Protein AF-A0A369RYW3-F1 (afdb_monomer)

Secondary structure (DSSP, 8-state):
---THHHHTTS-HHHHTTSHHHHHHT-TT-S--TTSSS-HHHHHHTTEEE---SS-TT-EEETTT--EE----TT--HHHHHHHH-TT-HHHHH-S-GGG--HHHHHHHHHHHHHHHHHHHHHHHHHHHHHHHHHHHHHT-

Nearest PDB structures (foldseek):
  3uei-assembly1_A  TM=8.686E-01  e=7.339E-13  Homo sapiens
  1e31-assembly1_B  TM=8.884E-01  e=9.435E-13  Homo sapiens
  3uij-assembly1_A  TM=8.703E-01  e=1.882E-12  Homo sapiens
  6yih-assembly1_A  TM=8.851E-01  e=2.743E-12  Homo sapiens
  3ueg-assembly1_A  TM=8.563E-01  e=2.134E-12  Homo sapiens

Mean predicted aligned error: 6.73 Å

Radius of gyration: 17.83 Å; Cα contacts (8 Å, |Δi|>4): 153; chains: 1; bounding box: 58×39×46 Å

Solvent-accessible surface area (backbone atoms only — not comparable to full-atom values): 8108 Å² total; per-residue (Å²): 135,80,64,74,68,69,64,65,77,72,55,61,72,74,75,55,40,80,36,54,68,58,16,39,68,45,43,78,79,58,87,51,49,94,90,30,51,44,18,52,69,45,30,17,71,52,41,26,28,52,56,57,46,96,91,39,70,64,18,27,31,27,59,49,64,64,53,70,51,59,87,80,51,59,80,40,47,40,52,60,53,44,39,75,77,40,63,81,25,62,64,62,68,62,73,65,60,79,91,74,57,50,72,67,55,52,52,52,43,50,53,52,23,53,50,51,49,52,52,52,53,52,51,51,52,50,55,52,51,54,49,54,53,50,54,54,53,60,77,75,108

Foldseek 3Di:
DPDPVVVVVPDDLLVPLVDLVSQLVQCPPAPADDQFLPDSSQCSQLQWHADADPVFRRWIAHSQQRDIDGDDDRHDRNNVVCCVRCVPRLSNVVVDGPVPDDPVSVVVSVVNSVVSVVVVVVVVVVVVVVVVVVVVVVVVD

Structure (mmCIF, N/CA/C/O backbone):
data_AF-A0A369RYW3-F1
#
_entry.id   AF-A0A369RYW3-F1
#
loop_
_atom_site.group_PDB
_atom_site.id
_atom_site.type_symbol
_atom_site.label_atom_id
_atom_site.label_alt_id
_atom_site.label_comp_id
_atom_site.label_asym_id
_atom_site.label_entity_id
_atom_site.label_seq_id
_atom_site.pdbx_PDB_ins_code
_atom_site.Cartn_x
_atom_site.Cartn_y
_atom_site.Cartn_z
_atom_site.occupancy
_atom_site.B_iso_or_equiv
_atom_site.auth_seq_id
_atom_site.auth_comp_id
_atom_site.auth_asym_id
_atom_site.auth_atom_id
_atom_site.pdbx_PDB_model_num
ATOM 1 N N . MET A 1 1 ? -30.242 6.275 -22.764 1.00 40.91 1 MET A N 1
ATOM 2 C CA . MET A 1 1 ? -30.047 5.836 -21.366 1.00 40.91 1 MET A CA 1
ATOM 3 C C . MET A 1 1 ? -29.168 4.597 -21.397 1.00 40.91 1 MET A C 1
ATOM 5 O O . MET A 1 1 ? -29.667 3.482 -21.381 1.00 40.91 1 MET A O 1
ATOM 9 N N . THR A 1 2 ? -27.867 4.787 -21.594 1.00 36.81 2 THR A 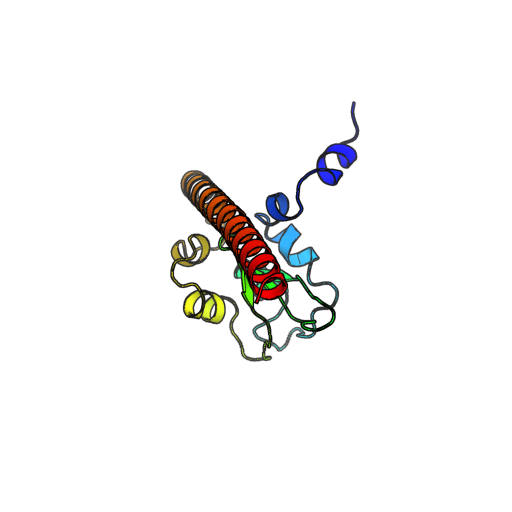N 1
ATOM 10 C CA . THR A 1 2 ? -26.886 3.699 -21.561 1.00 36.81 2 THR A CA 1
ATOM 11 C C . THR A 1 2 ? -26.706 3.273 -20.108 1.00 36.81 2 THR A C 1
ATOM 13 O O . THR A 1 2 ? -26.485 4.108 -19.236 1.00 36.81 2 THR A O 1
ATOM 16 N N . SER A 1 3 ? -26.924 1.983 -19.852 1.00 40.09 3 SER A N 1
ATOM 17 C CA . SER A 1 3 ? -26.888 1.374 -18.524 1.00 40.09 3 SER A CA 1
ATOM 18 C C . SER A 1 3 ? -25.538 1.635 -17.857 1.00 40.09 3 SER A C 1
ATOM 20 O O . SER A 1 3 ? -24.495 1.335 -18.435 1.00 40.09 3 SER A O 1
ATOM 22 N N . THR A 1 4 ? -25.568 2.173 -16.640 1.00 47.69 4 THR A N 1
ATOM 23 C CA . THR A 1 4 ? -24.408 2.464 -15.780 1.00 47.69 4 THR A CA 1
ATOM 24 C C . THR A 1 4 ? -23.451 1.280 -15.612 1.00 47.69 4 THR A C 1
ATOM 26 O O . THR A 1 4 ? -22.261 1.497 -15.420 1.00 47.69 4 THR A O 1
ATOM 29 N N . LYS A 1 5 ? -23.928 0.041 -15.796 1.00 43.72 5 LYS A N 1
ATOM 30 C CA . LYS A 1 5 ? -23.102 -1.176 -15.746 1.00 43.72 5 LYS A CA 1
ATOM 31 C C . LYS A 1 5 ? -21.988 -1.229 -16.797 1.00 43.72 5 LYS A C 1
ATOM 33 O O . LYS A 1 5 ? -20.912 -1.727 -16.510 1.00 43.72 5 LYS A O 1
ATOM 38 N N . ALA A 1 6 ? -22.204 -0.680 -17.994 1.00 38.84 6 ALA A N 1
ATOM 39 C CA . ALA A 1 6 ? -21.230 -0.792 -19.085 1.00 38.84 6 ALA A CA 1
ATOM 40 C C . ALA A 1 6 ? -20.000 0.124 -18.921 1.00 38.84 6 ALA A C 1
ATOM 42 O O . ALA A 1 6 ? -18.996 -0.070 -19.601 1.00 38.84 6 ALA A O 1
ATOM 43 N N . ILE A 1 7 ? -20.071 1.136 -18.045 1.00 43.62 7 ILE A N 1
ATOM 44 C CA . ILE A 1 7 ? -18.950 2.054 -17.778 1.00 43.62 7 ILE A CA 1
ATOM 45 C C . ILE A 1 7 ? -17.996 1.449 -16.733 1.00 43.62 7 ILE A C 1
ATOM 47 O O . ILE A 1 7 ? -16.792 1.684 -16.797 1.00 43.62 7 ILE A O 1
ATOM 51 N N . GLU A 1 8 ? -18.509 0.629 -15.814 1.00 43.38 8 GLU A N 1
ATOM 52 C CA . GLU A 1 8 ? -17.712 -0.033 -14.771 1.00 43.38 8 GLU A CA 1
ATOM 53 C C . GLU A 1 8 ? -16.870 -1.199 -15.322 1.00 43.38 8 GLU A C 1
ATOM 55 O O . GLU A 1 8 ? -15.776 -1.454 -14.828 1.00 43.38 8 GLU A O 1
ATOM 60 N N . GLU A 1 9 ? -17.331 -1.866 -16.385 1.00 44.12 9 GLU A N 1
ATOM 61 C CA . GLU A 1 9 ? -16.706 -3.085 -16.927 1.00 44.12 9 GLU A CA 1
ATOM 62 C C . GLU A 1 9 ? -15.428 -2.846 -17.758 1.00 44.12 9 GLU A C 1
ATOM 64 O O . GLU A 1 9 ? -14.747 -3.806 -18.108 1.00 44.12 9 GLU A O 1
ATOM 69 N N . ASN A 1 10 ? -15.068 -1.591 -18.058 1.00 44.31 10 ASN A N 1
ATOM 70 C CA . ASN A 1 10 ? -13.936 -1.257 -18.941 1.00 44.31 10 ASN A CA 1
ATOM 71 C C . ASN A 1 10 ? -12.893 -0.311 -18.323 1.00 44.31 10 ASN A C 1
ATOM 73 O O . ASN A 1 10 ? -12.001 0.173 -19.022 1.00 44.31 10 ASN A O 1
ATOM 77 N N . PHE A 1 11 ? -12.979 -0.038 -17.020 1.00 46.31 11 PHE A N 1
ATOM 78 C CA . PHE A 1 11 ? -11.914 0.675 -16.318 1.00 46.31 11 PHE A CA 1
ATOM 79 C C . PHE A 1 11 ? -10.846 -0.321 -15.849 1.00 46.31 11 PHE A C 1
ATOM 81 O O . PHE A 1 11 ? -11.192 -1.326 -15.226 1.00 46.31 11 PHE A O 1
ATOM 88 N N . PRO A 1 12 ? -9.544 -0.068 -16.098 1.00 60.06 12 PRO A N 1
ATOM 89 C CA . PRO A 1 12 ? -8.485 -0.906 -15.549 1.00 60.06 12 PRO A CA 1
ATOM 90 C C . PRO A 1 12 ? -8.679 -1.029 -14.037 1.00 60.06 12 PRO A C 1
ATOM 92 O O . PRO A 1 12 ? -8.858 -0.008 -13.373 1.00 60.06 12 PRO A O 1
ATOM 95 N N . VAL A 1 13 ? -8.626 -2.251 -13.493 1.00 58.03 13 VAL A N 1
ATOM 96 C CA . VAL A 1 13 ? -8.872 -2.566 -12.065 1.00 58.03 13 VAL A CA 1
ATOM 97 C C . VAL A 1 13 ? -8.181 -1.558 -11.142 1.00 58.03 13 VAL A C 1
ATOM 99 O O . VAL A 1 13 ? -8.757 -1.059 -10.178 1.00 58.03 13 VAL A O 1
ATOM 102 N N . HIS A 1 14 ? -6.976 -1.147 -11.522 1.00 59.44 14 HIS A N 1
ATOM 103 C CA . HIS A 1 14 ? -6.174 -0.186 -10.794 1.00 59.44 14 HIS A CA 1
ATOM 104 C C . HIS A 1 14 ? -6.809 1.210 -10.621 1.00 59.44 14 HIS A C 1
ATOM 106 O O . HIS A 1 14 ? -6.591 1.882 -9.612 1.00 59.44 14 HIS A O 1
ATOM 112 N N . PHE A 1 15 ? -7.605 1.690 -11.574 1.00 67.69 15 PHE A N 1
ATOM 113 C CA . PHE A 1 15 ? -8.288 2.977 -11.436 1.00 67.69 15 PHE A CA 1
ATOM 114 C C . PHE A 1 15 ? -9.353 2.954 -10.343 1.00 67.69 15 PHE A C 1
ATOM 116 O O . PHE A 1 15 ? -9.558 3.976 -9.703 1.00 67.69 15 PHE A O 1
ATOM 123 N N . THR A 1 16 ? -9.969 1.804 -10.071 1.00 81.25 16 THR A N 1
ATOM 124 C CA . THR A 1 16 ? -11.043 1.678 -9.070 1.00 81.25 16 THR A CA 1
ATOM 125 C C . THR A 1 16 ? -10.537 1.547 -7.629 1.00 81.25 16 THR A C 1
ATOM 127 O O . THR A 1 16 ? -11.271 1.839 -6.689 1.00 81.25 16 THR A O 1
ATOM 130 N N . MET A 1 17 ? -9.261 1.193 -7.432 1.00 91.38 17 MET A N 1
ATOM 131 C CA . MET A 1 17 ? -8.695 0.915 -6.102 1.00 91.38 17 MET A CA 1
ATOM 132 C C . MET A 1 17 ? -8.431 2.162 -5.235 1.00 91.38 17 MET A C 1
ATOM 134 O O . MET A 1 17 ? -8.009 2.030 -4.086 1.00 91.38 17 MET A O 1
ATOM 138 N N . HIS A 1 18 ? -8.716 3.370 -5.735 1.00 87.06 18 HIS A N 1
ATOM 139 C CA . HIS A 1 18 ? -8.734 4.580 -4.901 1.00 87.06 18 HIS A CA 1
ATOM 140 C C . HIS A 1 18 ? -9.860 4.550 -3.854 1.00 87.06 18 HIS A C 1
ATOM 142 O O . HIS A 1 18 ?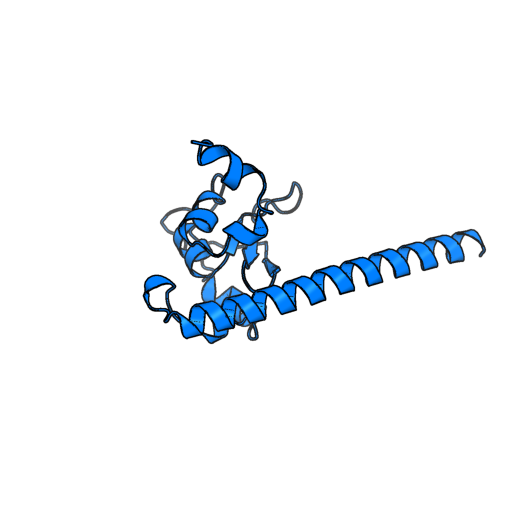 -9.769 5.246 -2.854 1.00 87.06 18 HIS A O 1
ATOM 148 N N . SER A 1 19 ? -10.905 3.741 -4.064 1.00 90.06 19 SER A N 1
ATOM 149 C CA . SER A 1 19 ? -12.011 3.583 -3.120 1.00 90.06 19 SER A CA 1
ATOM 150 C C . SER A 1 19 ? -11.700 2.530 -2.058 1.00 90.06 19 SER A C 1
ATOM 152 O O . SER A 1 19 ? -11.498 1.358 -2.392 1.00 90.06 19 SER A O 1
ATOM 154 N N . TYR A 1 20 ? -11.780 2.904 -0.777 1.00 94.62 20 TYR A N 1
ATOM 155 C CA . TYR A 1 20 ? -11.760 1.961 0.344 1.00 94.62 20 TYR A CA 1
ATOM 156 C C . TYR A 1 20 ? -12.693 0.755 0.150 1.00 94.62 20 TYR A C 1
ATOM 158 O O . TYR A 1 20 ? -12.279 -0.388 0.350 1.00 94.62 20 TYR A O 1
ATOM 166 N N . VAL A 1 21 ? -13.942 0.991 -0.267 1.00 94.62 21 VAL A N 1
ATOM 167 C CA . VAL A 1 21 ? -14.948 -0.071 -0.436 1.00 94.62 21 VAL A CA 1
ATOM 168 C C . VAL A 1 21 ? -14.528 -1.042 -1.536 1.00 94.62 21 VAL A C 1
ATOM 170 O O . VAL A 1 21 ? -14.603 -2.257 -1.343 1.00 94.62 21 VAL A O 1
ATOM 173 N N . ALA A 1 22 ? -14.029 -0.526 -2.663 1.00 94.62 22 ALA A N 1
ATOM 174 C CA . ALA A 1 22 ? -13.525 -1.364 -3.747 1.00 94.62 22 ALA A CA 1
ATOM 175 C C . ALA A 1 22 ? -12.341 -2.225 -3.284 1.00 94.62 22 ALA A C 1
ATOM 177 O O . ALA A 1 22 ? -12.322 -3.427 -3.550 1.00 94.62 22 ALA A O 1
ATOM 178 N N . ARG A 1 23 ? -11.401 -1.646 -2.520 1.00 96.94 23 ARG A N 1
ATOM 179 C CA . ARG A 1 23 ? -10.279 -2.398 -1.940 1.00 96.94 23 ARG A CA 1
ATOM 180 C C . ARG A 1 23 ? -10.760 -3.481 -0.985 1.00 96.94 23 ARG A C 1
ATOM 182 O O . ARG A 1 23 ? -10.334 -4.624 -1.109 1.00 96.94 23 ARG A O 1
ATOM 189 N N . LEU A 1 24 ? -11.686 -3.166 -0.080 1.00 97.06 24 LEU A N 1
ATOM 190 C CA . LEU A 1 24 ? -12.233 -4.133 0.874 1.00 97.06 24 LEU A CA 1
ATOM 191 C C . LEU A 1 24 ? -12.876 -5.339 0.170 1.00 97.06 24 LEU A C 1
ATOM 193 O O . LEU A 1 24 ? -12.674 -6.478 0.587 1.00 97.06 24 LEU A O 1
ATOM 197 N N . HIS A 1 25 ? -13.587 -5.105 -0.934 1.00 96.31 25 HIS A N 1
ATOM 198 C CA . HIS A 1 25 ? -14.241 -6.160 -1.713 1.00 96.31 25 HIS A CA 1
ATOM 199 C C . HIS A 1 25 ? -13.284 -7.201 -2.317 1.00 96.31 25 HIS A C 1
ATOM 201 O O . HIS A 1 25 ? -13.728 -8.299 -2.660 1.00 96.31 25 HIS A O 1
ATOM 207 N N . THR A 1 26 ? -11.987 -6.897 -2.427 1.00 96.75 26 THR A N 1
ATOM 208 C CA . THR A 1 26 ? -10.980 -7.841 -2.947 1.00 96.75 26 THR A CA 1
ATOM 209 C C . THR A 1 26 ? -10.613 -8.950 -1.948 1.00 96.75 26 THR A C 1
ATOM 211 O O . THR A 1 26 ? -10.182 -10.035 -2.342 1.00 96.75 26 THR A O 1
ATOM 214 N N . PHE A 1 27 ? -10.851 -8.745 -0.649 1.00 97.19 27 PHE A N 1
ATOM 215 C CA . PHE A 1 27 ? -10.450 -9.658 0.430 1.00 97.19 27 PHE A CA 1
ATOM 216 C C . PHE A 1 27 ? -11.423 -10.838 0.641 1.00 97.19 27 PHE A C 1
ATOM 218 O O . PHE A 1 27 ? -11.759 -11.192 1.770 1.00 97.19 27 PHE A O 1
ATOM 225 N N . GLN A 1 28 ? -11.879 -11.485 -0.437 1.00 91.81 28 GLN A N 1
ATOM 226 C CA . GLN A 1 28 ? -12.883 -12.561 -0.368 1.00 91.81 28 GLN A CA 1
ATOM 227 C C . GLN A 1 28 ? -12.372 -13.821 0.354 1.00 91.81 28 GLN A C 1
ATOM 229 O O . GLN A 1 28 ? -13.094 -14.414 1.153 1.00 91.81 28 GLN A O 1
ATOM 234 N N . ASN A 1 29 ? -11.108 -14.192 0.123 1.00 91.75 29 ASN A N 1
ATOM 235 C CA . ASN A 1 29 ? -10.471 -15.391 0.685 1.00 91.75 29 ASN A CA 1
ATOM 236 C C . ASN A 1 29 ? -9.343 -15.060 1.674 1.00 91.75 29 ASN A C 1
ATOM 238 O O . ASN A 1 29 ? -8.427 -15.854 1.865 1.00 91.75 29 ASN A O 1
ATOM 242 N N . TRP A 1 30 ? -9.405 -13.889 2.315 1.00 96.19 30 TRP A N 1
ATOM 243 C CA . TRP A 1 30 ? -8.356 -13.452 3.232 1.00 96.19 30 TRP A CA 1
ATOM 244 C C . TRP A 1 30 ? -8.265 -14.366 4.475 1.00 96.19 30 TRP A C 1
ATOM 246 O O . TRP A 1 30 ? -9.294 -14.608 5.139 1.00 96.19 30 TRP A O 1
ATOM 256 N N . PRO A 1 31 ? -7.068 -14.890 4.815 1.00 92.62 31 PRO A N 1
ATOM 257 C CA . PRO A 1 31 ? -6.920 -15.908 5.856 1.00 92.62 31 PRO A CA 1
ATOM 258 C C . PRO A 1 31 ? -7.123 -15.355 7.276 1.00 92.62 31 PRO A C 1
ATOM 260 O O . PRO A 1 31 ? -7.598 -16.076 8.158 1.00 92.62 31 PRO A O 1
ATOM 263 N N . PHE A 1 32 ? -6.850 -14.068 7.511 1.00 94.56 32 PHE A N 1
ATOM 264 C CA . PHE A 1 32 ? -6.911 -13.470 8.846 1.00 94.56 32 PHE A CA 1
ATOM 265 C C . PHE A 1 32 ? -8.314 -12.972 9.210 1.00 94.56 32 PHE A C 1
ATOM 267 O O . PHE A 1 32 ? -8.973 -12.260 8.452 1.00 94.56 32 PHE A O 1
ATOM 274 N N . LYS A 1 33 ? -8.783 -13.360 10.402 1.00 90.31 33 LYS A N 1
ATOM 275 C CA . LYS A 1 33 ? -10.137 -13.075 10.913 1.00 90.31 33 LYS A CA 1
ATOM 276 C C . LYS A 1 33 ? -10.102 -12.082 12.077 1.00 90.31 33 LYS A C 1
ATOM 278 O O . LYS A 1 33 ? -9.037 -11.695 12.536 1.00 90.31 33 LYS A O 1
ATOM 283 N N . ARG A 1 34 ? -11.279 -11.726 12.606 1.00 84.75 34 ARG A N 1
ATOM 284 C CA . ARG A 1 34 ? -11.556 -10.627 13.561 1.00 84.75 34 ARG A CA 1
ATOM 285 C C . ARG A 1 34 ? -10.575 -10.419 14.738 1.00 84.75 34 ARG A C 1
ATOM 287 O O . ARG A 1 34 ? -10.524 -9.315 15.266 1.00 84.75 34 ARG A O 1
ATOM 294 N N . LYS A 1 35 ? -9.839 -11.438 15.193 1.00 91.00 35 LYS A N 1
ATOM 295 C CA . LYS A 1 35 ? -8.846 -11.296 16.280 1.00 91.00 35 LYS A CA 1
ATOM 296 C C . LYS A 1 35 ? -7.470 -10.807 15.807 1.00 91.00 35 LYS A C 1
ATOM 298 O O . LYS A 1 35 ? -6.666 -10.413 16.643 1.00 91.00 35 LYS A O 1
ATOM 303 N N . SER A 1 36 ? -7.201 -10.845 14.508 1.00 95.75 36 SER A N 1
ATOM 304 C CA . SER A 1 36 ? -5.937 -10.409 13.925 1.00 95.75 36 SER A CA 1
ATOM 305 C C . SER A 1 36 ? -5.866 -8.892 13.776 1.00 95.75 36 SER A C 1
ATOM 307 O O . SER A 1 36 ? -6.885 -8.216 13.627 1.00 95.75 36 SER A O 1
ATOM 309 N N . LYS A 1 37 ? -4.652 -8.343 13.782 1.00 97.19 37 LYS A N 1
ATOM 310 C CA . LYS A 1 37 ? -4.419 -6.937 13.434 1.00 97.19 37 LYS A CA 1
ATOM 311 C C . LYS A 1 37 ? -4.469 -6.700 11.926 1.00 97.19 37 LYS A C 1
ATOM 313 O O . LYS A 1 37 ? -4.906 -5.641 11.4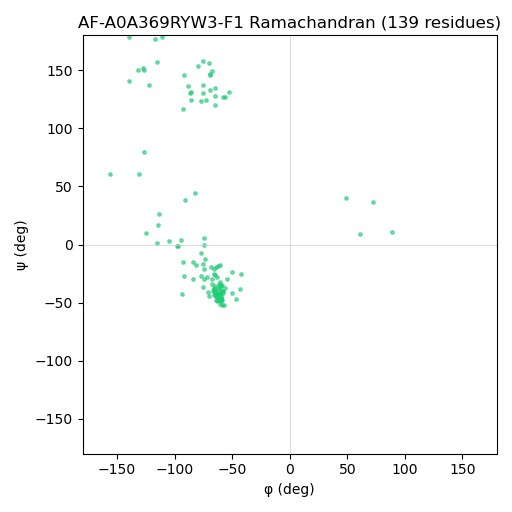99 1.00 97.19 37 LYS A O 1
ATOM 318 N N . CYS A 1 38 ? -4.150 -7.713 11.139 1.00 97.00 38 CYS A N 1
ATOM 319 C CA . CYS A 1 38 ? -4.148 -7.701 9.682 1.00 97.00 38 CYS A CA 1
ATOM 320 C C . CYS A 1 38 ? -5.494 -8.140 9.064 1.00 97.00 38 CYS A C 1
ATOM 322 O O . CYS A 1 38 ? -5.531 -8.871 8.079 1.00 97.00 38 CYS A O 1
ATOM 324 N N . VAL A 1 39 ? -6.633 -7.751 9.649 1.00 97.81 39 VAL A N 1
ATOM 325 C CA . VAL A 1 39 ? -7.961 -8.038 9.060 1.00 97.81 39 VAL A CA 1
ATOM 326 C C . VAL A 1 39 ? -8.208 -7.224 7.789 1.00 97.81 39 VAL A C 1
ATOM 328 O O . VAL A 1 39 ? -7.643 -6.143 7.628 1.00 97.81 39 VAL A O 1
ATOM 331 N N . ALA A 1 40 ? -9.090 -7.721 6.918 1.00 97.81 40 ALA A N 1
ATOM 332 C CA . ALA A 1 40 ? -9.411 -7.121 5.622 1.00 97.81 40 ALA A CA 1
ATOM 333 C C . ALA A 1 40 ? -9.741 -5.619 5.708 1.00 97.81 40 ALA A C 1
ATOM 335 O O . ALA A 1 40 ? -9.257 -4.826 4.906 1.00 97.81 40 ALA A O 1
ATOM 336 N N . GLU A 1 41 ? -10.500 -5.199 6.722 1.00 96.94 41 GLU A N 1
ATOM 337 C CA . GLU A 1 41 ? -10.861 -3.796 6.927 1.00 96.94 41 GLU A CA 1
ATOM 338 C C . GLU A 1 41 ? -9.637 -2.925 7.209 1.00 96.94 41 GLU A C 1
ATOM 340 O O . GLU A 1 41 ? -9.552 -1.805 6.711 1.00 96.94 41 GLU A O 1
ATOM 345 N N . LYS A 1 42 ? -8.677 -3.436 7.986 1.00 97.25 42 LYS A N 1
ATOM 346 C CA . LYS A 1 42 ? -7.436 -2.724 8.307 1.00 97.25 42 LYS A CA 1
ATOM 347 C C . LYS A 1 42 ? -6.464 -2.719 7.132 1.00 97.25 42 LYS A C 1
ATOM 349 O O . LYS A 1 42 ? -5.833 -1.695 6.894 1.00 97.25 42 LYS A O 1
ATOM 354 N N . MET A 1 43 ? -6.403 -3.808 6.367 1.00 98.12 43 MET A N 1
ATOM 355 C CA . MET A 1 43 ? -5.651 -3.861 5.112 1.00 98.12 43 MET A CA 1
ATOM 356 C C . MET A 1 43 ? -6.150 -2.807 4.124 1.00 98.12 43 MET A C 1
ATOM 358 O O . MET A 1 43 ? -5.379 -1.969 3.659 1.00 98.12 43 MET A O 1
ATOM 362 N 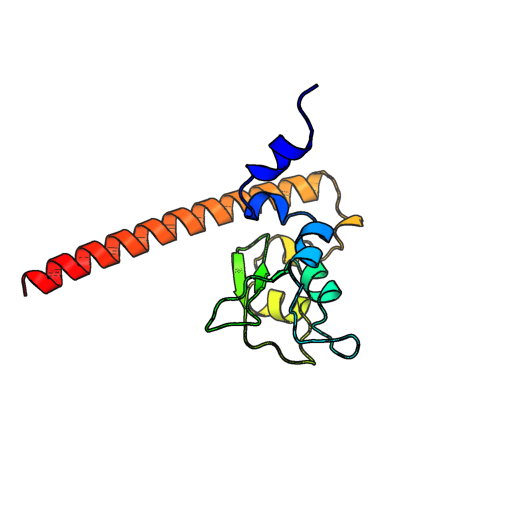N . ALA A 1 44 ? -7.462 -2.790 3.877 1.00 97.38 44 ALA A N 1
ATOM 363 C CA . ALA A 1 44 ? -8.084 -1.818 2.992 1.00 97.38 44 ALA A CA 1
ATOM 364 C C . ALA A 1 44 ? -7.853 -0.381 3.475 1.00 97.38 44 ALA A C 1
ATOM 366 O O . ALA A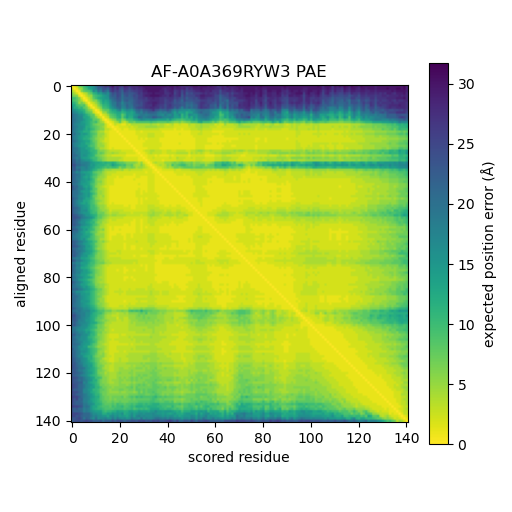 1 44 ? -7.508 0.476 2.660 1.00 97.38 44 ALA A O 1
ATOM 367 N N . LYS A 1 45 ? -7.959 -0.111 4.785 1.00 96.44 45 LYS A N 1
ATOM 368 C CA . LYS A 1 45 ? -7.650 1.212 5.360 1.00 96.44 45 LYS A CA 1
ATOM 369 C C . LYS A 1 45 ? -6.192 1.632 5.172 1.00 96.44 45 LYS A C 1
ATOM 371 O O . LYS A 1 45 ? -5.943 2.787 4.864 1.00 96.44 45 LYS A O 1
ATOM 376 N N . ALA A 1 46 ? -5.243 0.703 5.266 1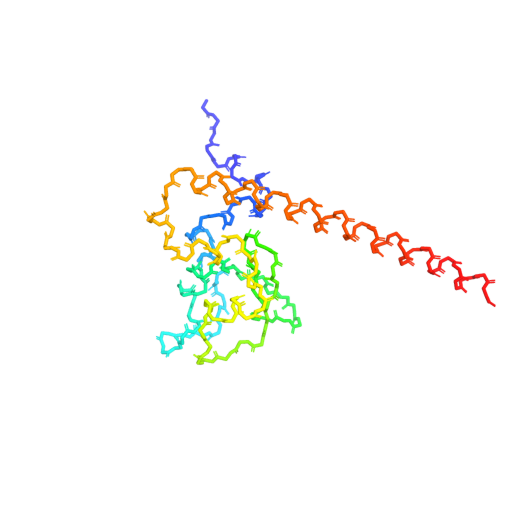.00 97.00 46 ALA A N 1
ATOM 377 C CA . ALA A 1 46 ? -3.827 0.973 5.001 1.00 97.00 46 ALA A CA 1
ATOM 378 C C . ALA A 1 46 ? -3.491 1.132 3.502 1.00 97.00 46 ALA A C 1
ATOM 380 O O . ALA A 1 46 ? -2.324 1.285 3.139 1.00 97.00 46 ALA A O 1
ATOM 381 N N . GLY A 1 47 ? -4.499 1.119 2.625 1.00 96.56 47 GLY A N 1
ATOM 382 C CA . GLY A 1 47 ? -4.337 1.313 1.186 1.00 96.56 47 GLY A CA 1
ATOM 383 C C . GLY A 1 47 ? -4.069 0.023 0.411 1.00 96.56 47 GLY A C 1
ATOM 384 O O . GLY A 1 47 ? -3.722 0.089 -0.768 1.00 96.56 47 GLY A O 1
ATOM 385 N N . PHE A 1 48 ? -4.228 -1.146 1.030 1.00 97.81 48 PHE A N 1
ATOM 386 C CA . PHE A 1 48 ? -4.013 -2.426 0.365 1.00 97.81 48 PHE A CA 1
ATOM 387 C C . PHE A 1 48 ? -5.286 -2.993 -0.253 1.00 97.81 48 PHE A C 1
ATOM 389 O O . PHE A 1 48 ? -6.378 -2.856 0.295 1.00 97.81 48 PHE A O 1
ATOM 396 N N . TYR A 1 49 ? -5.131 -3.676 -1.380 1.00 97.50 49 TYR A N 1
ATOM 397 C CA . TYR A 1 49 ? -6.123 -4.583 -1.944 1.00 97.50 49 TYR A CA 1
ATOM 398 C C . TYR A 1 49 ? -5.474 -5.944 -2.198 1.00 97.50 49 TYR A C 1
ATOM 400 O O . TYR A 1 49 ? -4.269 -6.041 -2.415 1.00 97.50 49 TYR A O 1
ATOM 408 N N . HIS A 1 50 ? -6.267 -7.001 -2.112 1.00 97.62 50 HIS A N 1
ATOM 409 C CA . HIS A 1 50 ? -5.815 -8.378 -2.206 1.00 97.62 50 HIS A CA 1
ATOM 410 C C . HIS A 1 50 ? -5.537 -8.767 -3.662 1.00 97.62 50 HIS A C 1
ATOM 412 O O . HIS A 1 50 ? -6.420 -8.667 -4.518 1.00 97.62 50 HIS A O 1
ATOM 418 N N . THR A 1 51 ? -4.317 -9.226 -3.928 1.00 95.69 51 THR A N 1
ATOM 419 C CA . THR A 1 51 ? -3.804 -9.605 -5.254 1.00 95.69 51 THR A CA 1
ATOM 420 C C . THR A 1 51 ? -3.131 -10.978 -5.193 1.00 95.69 51 THR A C 1
ATOM 422 O O . THR A 1 51 ? -1.932 -11.089 -5.443 1.00 95.69 51 THR A O 1
ATOM 425 N N . PRO A 1 52 ? -3.873 -12.037 -4.826 1.00 96.19 52 PRO A N 1
ATOM 426 C CA . PRO A 1 52 ? -3.287 -13.348 -4.605 1.00 96.19 52 PRO A CA 1
ATOM 427 C C . PRO A 1 52 ? -2.807 -13.971 -5.917 1.00 96.19 52 PRO A C 1
ATOM 429 O O . PRO A 1 52 ? -3.441 -13.834 -6.967 1.00 96.19 52 PRO A O 1
ATOM 432 N N . THR A 1 53 ? -1.730 -14.740 -5.827 1.00 94.38 53 THR A N 1
ATOM 433 C CA . THR A 1 53 ? -1.293 -15.667 -6.880 1.00 94.38 53 THR A CA 1
ATOM 434 C C . THR A 1 53 ? -1.348 -17.102 -6.353 1.00 94.38 53 THR A C 1
ATOM 436 O O . THR A 1 53 ? -1.680 -17.324 -5.187 1.00 94.38 53 THR A O 1
ATOM 439 N N . SER A 1 54 ? -1.049 -18.096 -7.196 1.00 93.25 54 SER A N 1
ATOM 440 C CA . SER A 1 54 ? -0.949 -19.492 -6.741 1.00 93.25 54 SER A CA 1
ATOM 441 C C . SER A 1 54 ? 0.122 -19.679 -5.669 1.00 93.25 54 SER A C 1
ATOM 443 O O . SER A 1 54 ? -0.066 -20.478 -4.755 1.00 93.25 54 SER A O 1
ATOM 445 N N . ASP A 1 55 ? 1.217 -18.931 -5.789 1.00 95.75 55 ASP A N 1
ATOM 446 C CA . ASP A 1 55 ? 2.409 -19.093 -4.960 1.00 95.75 55 ASP A CA 1
ATOM 447 C C . ASP A 1 55 ? 2.347 -18.189 -3.719 1.00 95.75 55 ASP A C 1
ATOM 449 O O . ASP A 1 55 ? 2.877 -18.540 -2.667 1.00 95.75 55 ASP A O 1
ATOM 453 N N . TYR A 1 56 ? 1.627 -17.066 -3.828 1.00 95.75 56 TYR A N 1
ATOM 454 C CA . TYR A 1 56 ? 1.491 -16.041 -2.792 1.00 95.75 56 TYR A CA 1
ATOM 455 C C . TYR A 1 56 ? 0.003 -15.757 -2.517 1.00 95.75 56 TYR A C 1
ATOM 457 O O . TYR A 1 56 ? -0.562 -14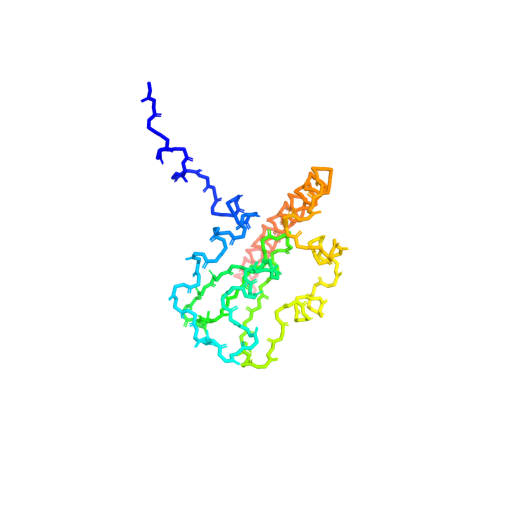.791 -3.048 1.00 95.75 56 TYR A O 1
ATOM 465 N N . PRO A 1 57 ? -0.678 -16.618 -1.736 1.00 96.00 57 PRO A N 1
ATOM 466 C CA . PRO A 1 57 ? -2.128 -16.562 -1.542 1.00 96.00 57 PRO A CA 1
ATOM 467 C C . PRO A 1 57 ? -2.595 -15.407 -0.648 1.00 96.00 57 PRO A C 1
ATOM 469 O O . PRO A 1 57 ? -3.793 -15.145 -0.589 1.00 96.00 57 PRO A O 1
ATOM 472 N N . ASP A 1 58 ? -1.682 -14.748 0.062 1.00 96.94 58 ASP A N 1
ATOM 473 C CA . ASP A 1 58 ? -1.931 -13.596 0.929 1.00 96.94 58 ASP A CA 1
ATOM 474 C C . ASP A 1 58 ? -1.253 -12.317 0.409 1.00 96.94 58 ASP A C 1
ATOM 476 O O . ASP A 1 58 ? -1.108 -11.338 1.142 1.00 96.94 58 ASP A O 1
ATOM 480 N N . CYS A 1 59 ? -0.852 -12.302 -0.864 1.00 97.81 59 CYS A N 1
ATOM 481 C CA . CYS A 1 59 ? -0.264 -11.120 -1.473 1.00 97.81 59 CYS A CA 1
ATOM 482 C C . CYS A 1 59 ? -1.285 -9.977 -1.555 1.00 97.81 59 CYS A C 1
ATOM 484 O O . CYS A 1 59 ? -2.436 -10.153 -1.976 1.00 97.81 59 CYS A O 1
ATOM 486 N N . VAL A 1 60 ? -0.848 -8.781 -1.178 1.00 98.25 60 VAL A N 1
ATOM 487 C CA . VAL A 1 60 ? -1.604 -7.537 -1.295 1.00 98.25 60 VAL A CA 1
ATOM 488 C C . VAL A 1 60 ? -0.781 -6.486 -2.024 1.00 98.25 60 VAL A C 1
ATOM 490 O O . VAL A 1 60 ? 0.442 -6.460 -1.921 1.00 98.25 60 VAL A O 1
ATOM 493 N N . THR A 1 61 ? -1.459 -5.567 -2.702 1.00 96.88 61 THR A N 1
ATOM 494 C CA . THR A 1 61 ? -0.834 -4.451 -3.418 1.00 96.88 61 THR A CA 1
ATOM 495 C C . THR A 1 61 ? -1.370 -3.126 -2.900 1.00 96.88 61 THR A C 1
ATOM 497 O O . THR A 1 61 ? -2.573 -2.972 -2.678 1.00 96.88 61 THR A O 1
ATOM 500 N N . CYS A 1 62 ? -0.500 -2.136 -2.698 1.00 96.81 62 CYS A N 1
ATOM 501 C CA . CYS A 1 62 ? -0.943 -0.781 -2.382 1.00 96.81 62 CYS A CA 1
ATOM 502 C C . CYS A 1 62 ? -1.498 -0.076 -3.629 1.00 96.81 62 CYS A C 1
ATOM 504 O O . CYS A 1 62 ? -0.815 0.011 -4.649 1.00 96.81 62 CYS A O 1
ATOM 506 N N . PHE A 1 63 ? -2.687 0.530 -3.532 1.00 94.94 63 PHE A N 1
ATOM 507 C CA . PHE A 1 63 ? -3.286 1.273 -4.653 1.00 94.94 63 PHE A CA 1
ATOM 508 C C . PHE A 1 63 ? -2.501 2.527 -5.067 1.00 94.94 63 PHE A C 1
ATOM 510 O O . PHE A 1 63 ? -2.633 2.980 -6.202 1.00 94.94 63 PHE A O 1
ATOM 517 N N . ALA A 1 64 ? -1.741 3.128 -4.148 1.00 94.44 64 ALA A N 1
ATOM 518 C CA . ALA A 1 64 ? -1.077 4.411 -4.358 1.00 94.44 64 ALA A CA 1
ATOM 519 C C . ALA A 1 64 ? 0.364 4.255 -4.861 1.00 94.44 64 ALA A C 1
ATOM 521 O O . ALA A 1 64 ? 0.775 4.981 -5.762 1.00 94.44 64 ALA A O 1
ATOM 522 N N . CYS A 1 65 ? 1.125 3.317 -4.289 1.00 94.88 65 CYS A N 1
ATOM 523 C CA . CYS A 1 65 ? 2.552 3.152 -4.580 1.00 94.88 65 CYS A CA 1
ATOM 524 C C . CYS A 1 65 ? 2.922 1.829 -5.265 1.00 94.88 65 CYS A C 1
ATOM 526 O O . CYS A 1 65 ? 4.103 1.598 -5.496 1.00 94.88 65 CYS A O 1
ATOM 528 N N . MET A 1 66 ? 1.951 0.959 -5.574 1.00 93.62 66 MET A N 1
ATOM 529 C CA . MET A 1 66 ? 2.160 -0.374 -6.175 1.00 93.62 66 MET A CA 1
ATOM 530 C C . MET A 1 66 ? 2.990 -1.348 -5.346 1.00 93.62 66 MET A C 1
ATOM 532 O O . MET A 1 66 ? 3.365 -2.403 -5.848 1.00 93.62 66 MET A O 1
ATOM 536 N N . LYS A 1 67 ? 3.318 -1.023 -4.092 1.00 96.00 67 LYS A N 1
ATOM 537 C CA . LYS A 1 67 ? 4.105 -1.930 -3.263 1.00 96.00 67 LYS A CA 1
ATOM 538 C C . LYS A 1 67 ? 3.307 -3.207 -3.008 1.00 96.00 67 LYS A C 1
ATOM 540 O O . LYS A 1 67 ? 2.226 -3.143 -2.423 1.00 96.00 67 LYS A O 1
ATOM 545 N N . GLU A 1 68 ? 3.870 -4.325 -3.444 1.00 97.06 68 GLU A N 1
ATOM 546 C CA . GLU A 1 68 ? 3.391 -5.673 -3.153 1.00 97.06 68 GLU A CA 1
ATOM 547 C C . GLU A 1 68 ? 4.027 -6.173 -1.853 1.00 97.06 68 GLU A C 1
ATOM 549 O O . GLU A 1 68 ? 5.224 -5.954 -1.627 1.00 97.06 68 GLU A O 1
ATOM 554 N N . LEU A 1 69 ? 3.217 -6.800 -0.999 1.00 98.31 69 LEU A N 1
ATOM 555 C CA . LEU A 1 69 ? 3.629 -7.447 0.248 1.00 98.31 69 LEU A CA 1
ATOM 556 C C . LEU A 1 69 ? 2.863 -8.761 0.427 1.00 98.31 69 LEU A C 1
ATOM 558 O O . LEU A 1 69 ? 1.662 -8.824 0.165 1.00 98.31 69 LEU A O 1
ATOM 562 N N . ASP A 1 70 ? 3.544 -9.782 0.917 1.00 97.56 70 ASP A N 1
ATOM 563 C CA . ASP A 1 70 ? 3.036 -11.118 1.225 1.00 97.56 70 ASP A CA 1
ATOM 564 C C . ASP A 1 70 ? 3.643 -11.625 2.548 1.00 97.56 70 ASP A C 1
ATOM 566 O O . ASP A 1 70 ? 4.436 -10.924 3.183 1.00 97.56 70 ASP A O 1
ATOM 570 N N . GLY A 1 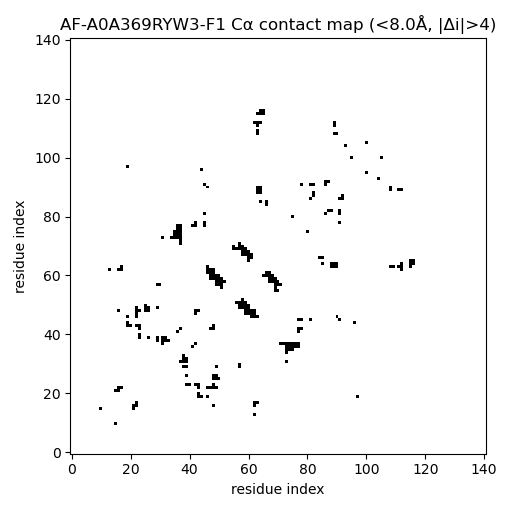71 ? 3.258 -12.829 2.984 1.00 97.31 71 GLY A N 1
ATOM 571 C CA . GLY A 1 71 ? 3.809 -13.443 4.197 1.00 97.31 71 GLY A CA 1
ATOM 572 C C . GLY A 1 71 ? 3.322 -12.787 5.490 1.00 97.31 71 GLY A C 1
ATOM 573 O O . GLY A 1 71 ? 4.084 -12.654 6.445 1.00 97.31 71 GLY A O 1
ATOM 574 N N . TRP A 1 72 ? 2.060 -12.365 5.516 1.00 98.12 72 TRP A N 1
ATOM 575 C CA . TRP A 1 72 ? 1.462 -11.656 6.642 1.00 98.12 72 TRP A CA 1
ATOM 576 C C . TRP A 1 72 ? 1.284 -12.562 7.861 1.00 98.12 72 TRP A C 1
ATOM 578 O O . TRP A 1 72 ? 0.928 -13.735 7.758 1.00 98.12 72 TRP A O 1
ATOM 588 N N . GLU A 1 73 ? 1.435 -11.989 9.050 1.00 97.62 73 GLU A N 1
ATOM 589 C CA . GLU A 1 73 ? 1.185 -12.640 10.328 1.00 97.62 73 GLU A CA 1
ATOM 590 C C . GLU A 1 73 ? 0.027 -11.980 11.083 1.00 97.62 73 GLU A C 1
ATOM 592 O O . GLU A 1 73 ? -0.312 -10.810 10.909 1.00 97.62 73 GLU A O 1
ATOM 597 N N . GLN A 1 74 ? -0.595 -12.729 12.000 1.00 96.88 74 GLN A N 1
ATOM 598 C CA . GLN A 1 74 ? -1.773 -12.279 12.752 1.00 96.88 74 GLN A CA 1
ATOM 599 C C . GLN A 1 74 ? -1.565 -10.944 13.498 1.00 96.88 74 GLN A C 1
AT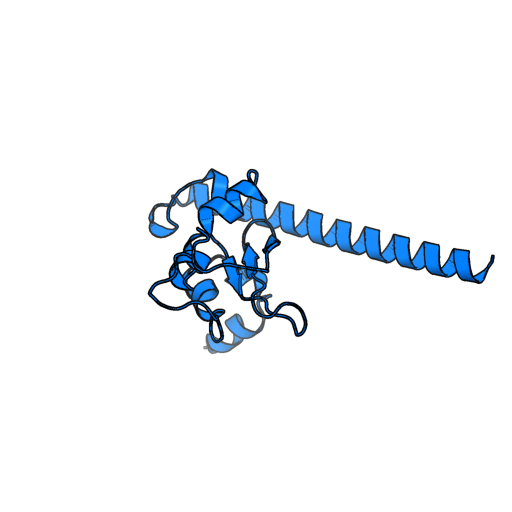OM 601 O O . GLN A 1 74 ? -2.534 -10.206 13.719 1.00 96.88 74 GLN A O 1
ATOM 606 N N . ASN A 1 75 ? -0.336 -10.647 13.917 1.00 97.25 75 ASN A N 1
ATOM 607 C CA . ASN A 1 75 ? -0.012 -9.482 14.737 1.00 97.25 75 ASN A CA 1
ATOM 608 C C . ASN A 1 75 ? 0.503 -8.281 13.945 1.00 97.25 75 ASN A C 1
ATOM 610 O O . ASN A 1 75 ? 0.729 -7.235 14.567 1.00 97.25 75 ASN A O 1
ATOM 614 N N . ASP A 1 76 ? 0.628 -8.415 12.627 1.00 98.25 76 ASP A N 1
ATOM 615 C CA . ASP A 1 76 ? 1.114 -7.354 11.759 1.00 98.25 76 ASP A CA 1
ATOM 616 C C . ASP A 1 76 ? 0.096 -6.229 11.672 1.00 98.25 76 ASP A C 1
ATOM 618 O O . ASP A 1 76 ? -1.110 -6.446 11.498 1.00 98.25 76 ASP A O 1
ATOM 622 N N . ASP A 1 77 ? 0.594 -5.007 11.820 1.00 98.12 77 ASP A N 1
ATOM 623 C CA . ASP A 1 77 ? -0.195 -3.813 11.590 1.00 98.12 77 ASP A CA 1
ATOM 624 C C . ASP A 1 77 ? 0.005 -3.356 10.136 1.00 98.12 77 ASP A C 1
ATOM 626 O O . ASP A 1 77 ? 1.126 -2.999 9.764 1.00 98.12 77 ASP A O 1
ATOM 630 N N . PRO A 1 78 ? -1.053 -3.352 9.302 1.00 98.12 78 PRO A N 1
ATOM 631 C CA . PRO A 1 78 ? -0.909 -3.040 7.885 1.00 98.12 78 PRO A CA 1
ATOM 632 C C . PRO A 1 78 ? -0.315 -1.660 7.605 1.00 98.12 78 PRO A C 1
ATOM 634 O O . PRO A 1 78 ? 0.440 -1.509 6.650 1.00 98.12 78 PRO A O 1
ATOM 637 N N . PHE A 1 79 ? -0.622 -0.653 8.429 1.00 97.56 79 PHE A N 1
ATOM 638 C CA . PHE A 1 79 ? -0.072 0.686 8.234 1.00 97.56 79 PHE A CA 1
ATOM 639 C C . PHE A 1 79 ? 1.429 0.705 8.541 1.00 97.56 79 PHE A C 1
ATOM 641 O O . PHE A 1 79 ? 2.205 1.240 7.752 1.00 97.56 79 PHE A O 1
ATOM 648 N N . GLN A 1 80 ? 1.848 0.073 9.642 1.00 98.12 80 GLN A N 1
ATOM 649 C CA . GLN A 1 80 ? 3.264 0.002 10.021 1.00 98.12 80 GLN A CA 1
ATOM 650 C C . GLN A 1 80 ? 4.101 -0.779 9.004 1.00 98.12 80 GLN A C 1
ATOM 652 O O . GLN A 1 80 ? 5.185 -0.330 8.636 1.00 98.12 80 GLN A O 1
ATOM 657 N N . GLU A 1 81 ? 3.601 -1.914 8.507 1.00 98.62 81 GLU A N 1
ATOM 658 C CA . GLU A 1 81 ? 4.302 -2.671 7.464 1.00 98.62 81 GLU A CA 1
ATOM 659 C C . GLU A 1 81 ? 4.371 -1.878 6.151 1.00 98.62 81 GLU A C 1
ATOM 661 O O . GLU A 1 81 ? 5.418 -1.828 5.502 1.00 98.62 81 GLU A O 1
ATOM 666 N N . HIS A 1 82 ? 3.312 -1.149 5.792 1.00 98.19 82 HIS A N 1
ATOM 667 C CA . HIS A 1 82 ? 3.345 -0.268 4.626 1.00 98.19 82 HIS A CA 1
ATOM 668 C C . HIS A 1 82 ? 4.387 0.853 4.782 1.00 98.19 82 HIS A C 1
ATOM 670 O O . HIS A 1 82 ? 5.203 1.059 3.884 1.00 98.19 82 HIS A O 1
ATOM 676 N N . GLU A 1 83 ? 4.419 1.545 5.920 1.00 98.06 83 GLU A N 1
ATOM 677 C CA . GLU A 1 83 ? 5.407 2.592 6.194 1.00 98.06 83 GLU A CA 1
ATOM 678 C C . GLU A 1 83 ? 6.841 2.045 6.177 1.00 98.06 83 GLU A C 1
ATOM 680 O O . GLU A 1 83 ? 7.723 2.621 5.541 1.00 98.06 83 GLU A O 1
ATOM 685 N N . LYS A 1 84 ? 7.075 0.892 6.805 1.00 98.31 84 LYS A N 1
ATOM 686 C CA . LYS A 1 84 ? 8.383 0.227 6.838 1.00 98.31 84 LYS A CA 1
ATOM 687 C C . LYS A 1 84 ? 8.886 -0.145 5.443 1.00 98.31 84 LYS A C 1
ATOM 689 O O . LYS A 1 84 ? 10.066 0.040 5.148 1.00 98.31 84 LYS A O 1
ATOM 694 N N . HIS A 1 85 ? 8.007 -0.653 4.580 1.00 98.19 85 HIS A N 1
ATOM 695 C CA . HIS A 1 85 ? 8.378 -1.145 3.252 1.00 98.19 85 HIS A CA 1
ATOM 696 C C . HIS A 1 85 ? 8.254 -0.097 2.131 1.00 98.19 85 HIS A C 1
ATOM 698 O O . HIS A 1 85 ? 8.789 -0.312 1.040 1.00 98.19 85 HIS A O 1
ATOM 704 N N . SER A 1 86 ? 7.563 1.023 2.372 1.00 97.31 86 SER A N 1
ATOM 705 C CA . SER A 1 86 ? 7.350 2.110 1.407 1.00 97.31 86 SER A CA 1
ATOM 706 C C . SER A 1 86 ? 7.054 3.446 2.111 1.00 97.31 86 SER A C 1
ATOM 708 O O . SER A 1 86 ? 6.020 4.078 1.900 1.00 97.31 86 SER A O 1
ATOM 710 N N . SER A 1 87 ? 7.994 3.928 2.929 1.00 97.00 87 SER A N 1
ATOM 711 C CA . SER A 1 87 ? 7.857 5.172 3.719 1.00 97.00 87 SER A CA 1
ATOM 712 C C . SER A 1 87 ? 7.638 6.443 2.888 1.00 97.00 87 SER A C 1
ATOM 714 O O . SER A 1 87 ? 7.196 7.471 3.399 1.00 97.00 87 SER A O 1
ATOM 716 N N . LYS A 1 88 ? 7.945 6.390 1.587 1.00 96.31 88 LYS A N 1
ATOM 717 C CA . LYS A 1 88 ? 7.721 7.482 0.627 1.00 96.31 88 LYS A CA 1
ATOM 718 C C . LYS A 1 88 ? 6.393 7.369 -0.125 1.00 96.31 88 LYS A C 1
ATOM 720 O O . LYS A 1 88 ? 6.141 8.173 -1.018 1.00 96.31 88 LYS A O 1
ATOM 725 N N . CYS A 1 89 ? 5.555 6.383 0.195 1.00 97.25 89 CYS A N 1
ATOM 726 C CA . CYS A 1 89 ? 4.232 6.259 -0.398 1.00 97.25 89 CYS A CA 1
ATOM 727 C C . CYS A 1 89 ? 3.412 7.536 -0.128 1.00 97.25 89 CYS A C 1
ATOM 729 O O . CYS A 1 89 ? 3.269 7.920 1.036 1.00 97.25 89 CYS A O 1
ATOM 731 N N . PRO A 1 90 ? 2.829 8.181 -1.158 1.00 96.19 90 PRO A N 1
ATOM 732 C CA . PRO A 1 90 ? 2.087 9.428 -0.972 1.00 96.19 90 PRO A CA 1
ATOM 733 C C . PRO A 1 90 ? 0.853 9.249 -0.077 1.00 96.19 90 PRO A C 1
ATOM 735 O O . PRO A 1 90 ? 0.473 10.174 0.632 1.00 96.19 90 PRO A O 1
ATOM 738 N N . PHE A 1 91 ? 0.259 8.051 -0.052 1.00 96.19 91 PHE A N 1
ATOM 739 C CA . PHE A 1 91 ? -0.850 7.734 0.849 1.00 96.19 91 PHE A CA 1
ATOM 740 C C . PHE A 1 91 ? -0.400 7.625 2.314 1.00 96.19 91 PHE A C 1
ATOM 742 O O . PHE A 1 91 ? -1.057 8.161 3.198 1.00 96.19 91 PHE A O 1
ATOM 749 N N . ILE A 1 92 ? 0.756 7.002 2.576 1.00 96.12 92 ILE A N 1
ATOM 750 C CA . ILE A 1 92 ? 1.315 6.910 3.935 1.00 96.12 92 ILE A CA 1
ATOM 751 C C . ILE A 1 92 ? 1.732 8.284 4.457 1.00 96.12 92 ILE A C 1
ATOM 753 O O . ILE A 1 92 ? 1.454 8.607 5.607 1.00 96.12 92 ILE A O 1
ATOM 757 N N . GLN A 1 93 ? 2.324 9.125 3.606 1.00 95.31 93 GLN A N 1
ATOM 758 C CA . GLN A 1 93 ? 2.729 10.477 3.997 1.00 95.31 93 GLN A CA 1
ATOM 759 C C . GLN A 1 93 ? 1.554 11.401 4.339 1.00 95.31 93 GLN A C 1
ATOM 761 O O . GLN A 1 93 ? 1.741 12.341 5.109 1.00 95.31 93 GLN A O 1
ATOM 766 N N . LEU A 1 94 ? 0.356 11.148 3.798 1.00 93.50 94 LEU A N 1
ATOM 767 C CA . LEU A 1 94 ? -0.845 11.889 4.189 1.00 93.50 94 LEU A CA 1
ATOM 768 C C . LEU A 1 94 ? -1.257 11.593 5.634 1.00 93.50 94 LEU A C 1
ATOM 770 O O . LEU A 1 94 ? -1.749 12.500 6.300 1.00 93.50 94 LEU A O 1
ATOM 774 N N . ALA A 1 95 ? -1.046 10.358 6.110 1.00 88.00 95 ALA A N 1
ATOM 775 C CA . ALA A 1 95 ? -1.353 9.910 7.472 1.00 88.00 95 ALA A CA 1
ATOM 776 C C . ALA A 1 95 ? -2.776 10.286 7.948 1.00 88.00 95 ALA A C 1
ATOM 778 O O . ALA A 1 95 ? -2.979 10.685 9.097 1.00 88.00 95 ALA A O 1
ATOM 779 N N . LYS A 1 96 ? -3.760 10.172 7.048 1.00 88.81 96 LYS A N 1
ATOM 780 C CA . LYS A 1 96 ? -5.177 10.494 7.274 1.00 88.81 96 LYS A CA 1
ATOM 781 C C . LYS A 1 96 ? -6.073 9.360 6.787 1.00 88.81 96 LYS A C 1
ATOM 783 O O . LYS A 1 96 ? -5.730 8.675 5.824 1.00 88.81 96 LYS A O 1
ATOM 788 N N . ASP A 1 97 ? -7.226 9.202 7.432 1.00 87.25 97 ASP A N 1
ATOM 789 C CA . ASP A 1 97 ? -8.307 8.371 6.902 1.00 87.25 97 ASP A CA 1
ATOM 790 C C . ASP A 1 97 ? -8.888 9.019 5.630 1.00 87.25 97 ASP A C 1
ATOM 792 O O . ASP A 1 97 ? -8.887 10.244 5.484 1.00 87.25 97 ASP A O 1
ATOM 796 N N . GLU A 1 98 ? -9.388 8.203 4.694 1.00 85.19 98 GLU A N 1
ATOM 797 C CA . GLU A 1 98 ? -9.865 8.709 3.395 1.00 85.19 98 GLU A CA 1
ATOM 798 C C . GLU A 1 98 ? -11.016 9.711 3.522 1.00 85.19 98 GLU A C 1
ATOM 800 O O . GLU A 1 98 ? -11.073 10.674 2.759 1.00 85.19 98 GLU A O 1
ATOM 805 N N . ASP A 1 99 ? -11.890 9.506 4.510 1.00 87.75 99 ASP A N 1
ATOM 806 C CA . ASP A 1 99 ? -13.047 10.364 4.779 1.00 87.75 99 ASP A CA 1
ATOM 807 C C . ASP A 1 99 ? -12.645 11.763 5.290 1.00 87.75 99 ASP A C 1
ATOM 809 O O . ASP A 1 99 ? -13.429 12.706 5.182 1.00 87.75 99 ASP A O 1
ATOM 813 N N . ASP A 1 100 ? -11.417 11.915 5.800 1.00 92.12 100 ASP A N 1
ATOM 814 C CA . ASP A 1 100 ? -10.885 13.173 6.341 1.00 92.12 100 ASP A CA 1
ATOM 815 C C . ASP A 1 100 ? -10.017 13.944 5.328 1.00 92.12 100 ASP A C 1
ATOM 817 O O . ASP A 1 100 ? -9.491 15.022 5.634 1.00 92.12 100 ASP A O 1
ATOM 821 N N . MET A 1 101 ? -9.825 13.404 4.119 1.00 92.38 101 MET A N 1
ATOM 822 C CA . MET A 1 101 ? -9.015 14.050 3.089 1.00 92.38 101 MET A CA 1
ATOM 823 C C . MET A 1 101 ? -9.748 15.228 2.445 1.00 92.38 101 MET A C 1
ATOM 825 O O . MET A 1 101 ? -10.914 15.154 2.056 1.00 92.38 101 MET A O 1
ATOM 829 N N . THR A 1 102 ? -9.024 16.325 2.242 1.00 95.94 102 THR A N 1
ATOM 830 C CA . THR A 1 102 ? -9.518 17.437 1.428 1.00 95.94 102 THR A CA 1
ATOM 831 C C . THR A 1 102 ? -9.456 17.099 -0.061 1.00 95.94 102 THR A C 1
ATOM 833 O O . THR A 1 102 ? -8.643 16.293 -0.512 1.00 95.94 102 THR A O 1
ATOM 836 N N . PHE A 1 103 ? -10.267 17.785 -0.869 1.00 94.12 103 PHE A N 1
ATOM 837 C CA . PHE A 1 103 ? -10.233 17.635 -2.327 1.00 94.12 103 PHE A CA 1
ATOM 838 C C . PHE A 1 103 ? -8.843 17.915 -2.927 1.00 94.12 103 PHE A C 1
ATOM 840 O O . PHE A 1 103 ? -8.410 17.231 -3.852 1.00 94.12 103 PHE A O 1
ATOM 847 N N . GLU A 1 104 ? -8.117 18.896 -2.379 1.00 96.19 104 GLU A N 1
ATOM 848 C CA . GLU A 1 104 ? -6.750 19.208 -2.805 1.00 96.19 104 GLU A CA 1
ATOM 849 C C . GLU A 1 104 ? -5.786 18.045 -2.526 1.00 96.19 104 GLU A C 1
ATOM 851 O O . GLU A 1 104 ? -4.969 17.700 -3.381 1.00 96.19 104 GLU A O 1
ATOM 856 N N . GLU A 1 105 ? -5.893 17.418 -1.353 1.00 95.31 105 GLU A N 1
ATOM 857 C CA . GLU A 1 105 ? -5.083 16.253 -0.984 1.00 95.31 105 GLU A CA 1
ATOM 858 C C . GLU A 1 105 ? -5.395 15.048 -1.869 1.00 95.31 105 GLU A C 1
ATOM 860 O O . GLU A 1 105 ? -4.466 14.393 -2.338 1.00 95.31 105 GLU A O 1
ATOM 865 N N . VAL A 1 106 ? -6.673 14.812 -2.180 1.00 92.19 106 VAL A N 1
ATOM 866 C CA . VAL A 1 106 ? -7.090 13.751 -3.108 1.00 92.19 106 VAL A CA 1
ATOM 867 C C . VAL A 1 106 ? -6.484 13.970 -4.497 1.00 92.19 106 VAL A C 1
ATOM 869 O O . VAL A 1 106 ? -5.912 13.040 -5.063 1.00 92.19 106 VAL A O 1
ATOM 872 N N . ILE A 1 107 ? -6.534 15.193 -5.038 1.00 94.00 107 ILE A N 1
ATOM 873 C CA . ILE A 1 107 ? -5.915 15.503 -6.339 1.00 94.00 107 ILE A CA 1
ATOM 874 C C . ILE A 1 107 ? -4.401 15.291 -6.296 1.00 94.00 107 ILE A C 1
ATOM 876 O O . ILE A 1 107 ? -3.828 14.714 -7.220 1.00 94.00 107 ILE A O 1
ATOM 880 N N . LYS A 1 108 ? -3.730 15.757 -5.238 1.00 95.19 108 LYS A N 1
ATOM 881 C CA . LYS A 1 108 ? -2.278 15.593 -5.085 1.00 95.19 108 LYS A CA 1
ATOM 882 C C . LYS A 1 108 ? -1.882 14.121 -5.009 1.00 95.19 108 LYS A C 1
ATOM 884 O O . LYS A 1 108 ? -0.935 13.719 -5.684 1.00 95.19 108 LYS A O 1
ATOM 889 N N . LEU A 1 109 ? -2.620 13.329 -4.234 1.00 94.25 109 LEU A N 1
ATOM 890 C CA . LEU A 1 109 ? -2.425 11.888 -4.125 1.00 94.25 109 LEU A CA 1
ATOM 891 C C . LEU A 1 109 ? -2.619 11.199 -5.474 1.00 94.25 109 LEU A C 1
ATOM 893 O O . LEU A 1 109 ? -1.777 10.400 -5.875 1.00 94.25 109 LEU A O 1
ATOM 897 N N . GLU A 1 110 ? -3.696 11.527 -6.185 1.00 91.69 110 GLU A N 1
ATOM 898 C CA . GLU A 1 110 ? -3.997 10.927 -7.481 1.00 91.69 110 GLU A CA 1
ATOM 899 C C . GLU A 1 110 ? -2.924 11.268 -8.520 1.00 91.69 110 GLU A C 1
ATOM 901 O O . GLU A 1 110 ? -2.442 10.380 -9.219 1.00 91.69 110 GLU A O 1
ATOM 906 N N . ASN A 1 111 ? -2.465 12.520 -8.568 1.00 93.38 111 ASN A N 1
ATOM 907 C CA . ASN A 1 111 ? -1.363 12.919 -9.443 1.00 93.38 111 ASN A CA 1
ATOM 908 C C . ASN A 1 111 ? -0.079 12.143 -9.122 1.00 93.38 111 ASN A C 1
ATOM 910 O O . ASN A 1 111 ? 0.556 11.603 -10.027 1.00 93.38 111 ASN A O 1
ATOM 914 N N . ALA A 1 112 ? 0.289 12.042 -7.841 1.00 95.06 112 ALA A N 1
ATOM 915 C CA . ALA A 1 112 ? 1.463 11.279 -7.420 1.00 95.06 112 ALA A CA 1
ATOM 916 C C . ALA A 1 112 ? 1.335 9.793 -7.790 1.00 95.06 112 ALA A C 1
ATOM 918 O O . ALA A 1 112 ? 2.277 9.199 -8.310 1.00 95.06 112 ALA A O 1
ATOM 919 N N . ARG A 1 113 ? 0.152 9.207 -7.591 1.00 92.38 113 ARG A N 1
ATOM 920 C CA . ARG A 1 113 ? -0.160 7.827 -7.970 1.00 92.38 113 ARG A CA 1
ATOM 921 C C . ARG A 1 113 ? 0.010 7.599 -9.470 1.00 92.38 113 ARG A C 1
ATOM 923 O O . ARG A 1 113 ? 0.617 6.606 -9.855 1.00 92.38 113 ARG A O 1
ATOM 930 N N . GLN A 1 114 ? -0.498 8.493 -10.318 1.00 90.88 114 GLN A N 1
ATOM 931 C CA . GLN A 1 114 ? -0.367 8.359 -11.774 1.00 90.88 114 GLN A CA 1
ATOM 932 C C . GLN A 1 114 ? 1.088 8.468 -12.240 1.00 90.88 114 GLN A C 1
ATOM 934 O O . GLN A 1 114 ? 1.502 7.708 -13.112 1.00 90.88 114 GLN A O 1
ATOM 939 N N . MET A 1 115 ? 1.882 9.344 -11.620 1.00 93.06 115 MET A N 1
ATOM 940 C CA . MET A 1 115 ? 3.319 9.421 -11.899 1.00 93.06 115 MET A CA 1
ATOM 941 C C . MET A 1 115 ? 4.034 8.120 -11.519 1.00 93.06 115 MET A C 1
ATOM 943 O O . MET A 1 115 ? 4.710 7.533 -12.357 1.00 93.06 115 MET A O 1
ATOM 947 N N . LEU A 1 116 ? 3.794 7.600 -10.309 1.00 92.25 116 LEU A N 1
ATOM 948 C CA . LEU A 1 116 ? 4.377 6.327 -9.863 1.00 92.25 116 LEU A CA 1
ATOM 949 C C . LEU A 1 116 ? 3.961 5.146 -10.751 1.00 92.25 116 LEU A C 1
ATOM 951 O O . LEU A 1 116 ? 4.756 4.242 -10.996 1.00 92.25 116 LEU A O 1
ATOM 955 N N . ARG A 1 117 ? 2.720 5.149 -11.255 1.00 87.62 117 ARG A N 1
ATOM 956 C CA . ARG A 1 117 ? 2.248 4.158 -12.233 1.00 87.62 117 ARG A CA 1
ATOM 957 C C . ARG A 1 117 ? 3.046 4.197 -13.515 1.00 87.62 117 ARG A C 1
ATOM 959 O O . ARG A 1 117 ? 3.479 3.150 -13.984 1.00 87.62 117 ARG A O 1
ATOM 966 N N . PHE A 1 118 ? 3.185 5.389 -14.080 1.00 90.00 118 PHE A N 1
ATOM 967 C CA . PHE A 1 118 ? 3.906 5.572 -15.325 1.00 90.00 118 PHE A CA 1
ATOM 968 C C . PHE A 1 118 ? 5.358 5.115 -15.175 1.00 90.00 118 PHE A C 1
ATOM 970 O O . PHE A 1 118 ? 5.831 4.328 -15.993 1.00 90.00 118 PHE A O 1
ATOM 977 N N . ASP A 1 119 ? 6.016 5.509 -14.084 1.00 91.19 119 ASP A N 1
ATOM 978 C CA . ASP A 1 119 ? 7.383 5.088 -13.776 1.00 91.19 119 ASP A CA 1
ATOM 979 C C . ASP A 1 119 ? 7.484 3.557 -13.676 1.00 91.19 119 ASP A C 1
ATOM 981 O O . ASP A 1 119 ? 8.320 2.942 -14.339 1.00 91.19 119 ASP A O 1
ATOM 985 N N . HIS A 1 120 ? 6.577 2.912 -12.934 1.00 86.62 120 HIS A N 1
ATOM 986 C CA . HIS A 1 120 ? 6.555 1.453 -12.799 1.00 86.62 120 HIS A CA 1
ATOM 987 C C . HIS A 1 120 ? 6.333 0.728 -14.139 1.00 86.62 120 HIS A C 1
ATOM 989 O O . HIS A 1 120 ? 6.989 -0.281 -14.423 1.00 86.62 120 HIS A O 1
ATOM 995 N N . GLU A 1 121 ? 5.412 1.222 -14.972 1.00 87.50 121 GLU A N 1
ATOM 996 C CA . GLU A 1 121 ? 5.135 0.655 -16.294 1.00 87.50 121 GLU A CA 1
ATOM 997 C C . GLU A 1 121 ? 6.361 0.781 -17.211 1.00 87.50 121 GLU A C 1
ATOM 999 O O . GLU A 1 121 ? 6.781 -0.215 -17.807 1.00 87.50 121 GLU A O 1
ATOM 1004 N N . VAL A 1 122 ? 6.982 1.963 -17.270 1.00 92.75 122 VAL A N 1
ATOM 1005 C CA . VAL A 1 122 ? 8.200 2.210 -18.058 1.00 92.75 122 VAL A CA 1
ATOM 1006 C C . VAL A 1 122 ? 9.339 1.301 -17.605 1.00 92.75 122 VAL A C 1
ATOM 1008 O O . VAL A 1 122 ? 9.950 0.627 -18.435 1.00 92.75 122 VAL A O 1
ATOM 1011 N N . GLU A 1 123 ? 9.596 1.208 -16.301 1.00 92.88 123 GLU A N 1
ATOM 1012 C CA . GLU A 1 123 ? 10.630 0.321 -15.770 1.00 92.88 123 GLU A CA 1
ATOM 1013 C C . GLU A 1 123 ? 10.367 -1.157 -16.096 1.00 92.88 123 GLU A C 1
ATOM 1015 O O . GLU A 1 123 ? 11.295 -1.911 -16.391 1.00 92.88 123 GLU A O 1
ATOM 1020 N N . SER A 1 124 ? 9.105 -1.594 -16.057 1.00 87.94 124 SER A N 1
ATOM 1021 C CA . SER A 1 124 ? 8.724 -2.957 -16.440 1.00 87.94 124 SER A CA 1
ATOM 1022 C C . SER A 1 124 ? 9.046 -3.239 -17.909 1.00 87.94 124 SER A C 1
ATOM 1024 O O . SER A 1 124 ? 9.581 -4.303 -18.230 1.00 87.94 124 SER A O 1
ATOM 1026 N N . TYR A 1 125 ? 8.778 -2.283 -18.805 1.00 93.75 125 TYR A N 1
ATOM 1027 C CA . TYR A 1 125 ? 9.154 -2.396 -20.215 1.00 93.75 125 TYR A CA 1
ATOM 1028 C C . TYR A 1 125 ? 10.669 -2.421 -20.419 1.00 93.75 125 TYR A C 1
ATOM 1030 O O . TYR A 1 125 ? 11.146 -3.262 -21.181 1.00 93.75 125 TYR A O 1
ATOM 1038 N N . ILE A 1 126 ? 11.420 -1.567 -19.713 1.00 95.62 126 ILE A N 1
ATOM 1039 C CA . ILE A 1 126 ? 12.890 -1.564 -19.758 1.00 95.62 126 ILE A CA 1
ATOM 1040 C C . ILE A 1 126 ? 13.428 -2.943 -19.362 1.00 95.62 126 ILE A C 1
ATOM 1042 O O . ILE A 1 126 ? 14.145 -3.558 -20.145 1.00 95.62 126 ILE A O 1
ATOM 1046 N N . ARG A 1 127 ? 12.996 -3.491 -18.218 1.00 94.81 127 ARG A N 1
ATOM 1047 C CA . ARG A 1 127 ? 13.436 -4.818 -17.746 1.00 94.81 127 ARG A CA 1
ATOM 1048 C C . ARG A 1 127 ? 13.119 -5.941 -18.735 1.00 94.81 127 ARG A C 1
ATOM 1050 O O . ARG A 1 127 ? 13.919 -6.858 -18.915 1.00 94.81 127 ARG A O 1
ATOM 1057 N N . LYS A 1 128 ? 11.945 -5.901 -19.375 1.00 94.75 128 LYS A N 1
ATOM 1058 C CA . LYS A 1 128 ? 11.570 -6.883 -20.408 1.00 94.75 128 LYS A CA 1
ATOM 1059 C C . LYS A 1 128 ? 12.488 -6.791 -21.621 1.00 94.75 128 LYS A C 1
ATOM 1061 O O . LYS A 1 128 ? 12.922 -7.826 -22.117 1.00 94.75 128 LYS A O 1
ATOM 1066 N N . PHE A 1 129 ? 12.780 -5.575 -22.071 1.00 96.50 129 PHE A N 1
ATOM 1067 C CA . PHE A 1 129 ? 13.682 -5.343 -23.192 1.00 96.50 129 PHE A CA 1
ATOM 1068 C C . PHE A 1 129 ? 15.110 -5.807 -22.869 1.00 96.50 129 PHE A C 1
ATOM 1070 O O . PHE A 1 129 ? 15.719 -6.507 -23.669 1.00 96.50 129 PHE A O 1
ATOM 1077 N N . GLU A 1 130 ? 15.620 -5.504 -21.674 1.00 96.31 130 GLU A N 1
ATOM 1078 C CA . GLU A 1 130 ? 16.932 -5.974 -21.210 1.00 96.31 130 GLU A CA 1
ATOM 1079 C C . GLU A 1 130 ? 17.021 -7.503 -21.177 1.00 96.31 130 GLU A C 1
ATOM 1081 O O . GLU A 1 130 ? 18.001 -8.067 -21.660 1.00 96.31 130 GLU A O 1
ATOM 1086 N N . ARG A 1 131 ? 15.983 -8.187 -20.671 1.00 95.06 131 ARG A N 1
ATOM 1087 C CA . ARG A 1 131 ? 15.922 -9.657 -20.694 1.00 95.06 131 ARG A CA 1
ATOM 1088 C C . ARG A 1 131 ? 15.980 -10.193 -22.124 1.00 95.06 131 ARG A C 1
ATOM 1090 O O . ARG A 1 131 ? 16.793 -11.062 -22.393 1.00 95.06 131 ARG A O 1
ATOM 1097 N N . GLN A 1 132 ? 15.180 -9.640 -23.035 1.00 95.00 132 GLN A N 1
ATOM 1098 C CA . GLN A 1 132 ? 15.189 -10.056 -24.442 1.00 95.00 132 GLN A CA 1
ATOM 1099 C C . GLN A 1 132 ? 16.560 -9.856 -25.095 1.00 95.00 132 GLN A C 1
ATOM 1101 O O . GLN A 1 132 ? 17.009 -10.713 -25.848 1.00 95.00 132 GLN A O 1
ATOM 1106 N N . CYS A 1 133 ? 17.237 -8.745 -24.802 1.00 94.19 133 CYS A N 1
ATOM 1107 C CA . CYS A 1 133 ? 18.593 -8.508 -25.286 1.00 94.19 133 CYS A CA 1
ATOM 1108 C C . CYS A 1 133 ? 19.582 -9.553 -24.753 1.00 94.19 133 CYS A C 1
ATOM 1110 O O . CYS A 1 133 ? 20.404 -10.038 -25.524 1.00 94.19 133 CYS A O 1
ATOM 1112 N N . ASN A 1 134 ? 19.497 -9.912 -23.469 1.00 94.12 134 ASN A N 1
ATOM 1113 C CA . ASN A 1 134 ? 20.363 -10.933 -22.875 1.00 94.12 134 ASN A CA 1
ATOM 1114 C C . ASN A 1 134 ? 20.100 -12.323 -23.468 1.00 94.12 134 ASN A C 1
ATOM 1116 O O . ASN A 1 134 ? 21.056 -12.989 -23.841 1.00 94.12 134 ASN A O 1
ATOM 1120 N N . ASP A 1 135 ? 18.833 -12.710 -23.643 1.00 93.50 135 ASP A N 1
ATOM 1121 C CA . ASP A 1 135 ? 18.470 -13.995 -24.256 1.00 93.50 135 ASP A CA 1
ATOM 1122 C C . ASP A 1 135 ? 19.060 -14.113 -25.678 1.00 93.50 135 ASP A C 1
ATOM 1124 O O . ASP A 1 135 ? 19.620 -15.141 -26.047 1.00 93.50 135 ASP A O 1
ATOM 1128 N N . VAL A 1 136 ? 19.014 -13.025 -26.464 1.00 92.75 136 VAL A N 1
ATOM 1129 C CA . VAL A 1 136 ? 19.639 -12.979 -27.798 1.00 92.75 136 VAL A CA 1
ATOM 1130 C C . VAL A 1 136 ? 21.161 -13.106 -27.708 1.00 92.75 136 VAL A C 1
ATOM 1132 O O . VAL A 1 136 ? 21.752 -13.793 -28.531 1.00 92.75 136 VAL A O 1
ATOM 1135 N N . LEU A 1 137 ? 21.820 -12.447 -26.751 1.00 91.19 137 LEU A N 1
ATOM 1136 C CA . LEU A 1 137 ? 23.279 -12.539 -26.588 1.00 91.19 137 LEU A CA 1
ATOM 1137 C C . LEU A 1 137 ? 23.738 -13.947 -26.181 1.00 91.19 137 LEU A C 1
ATOM 1139 O O . LEU A 1 137 ? 24.763 -14.417 -26.683 1.00 91.19 137 LEU A O 1
ATOM 1143 N N . ASP A 1 138 ? 22.977 -14.613 -25.313 1.00 90.88 138 ASP A N 1
ATOM 1144 C CA . ASP A 1 138 ? 23.241 -15.986 -24.884 1.00 90.88 138 ASP A CA 1
ATOM 1145 C C . ASP A 1 138 ? 23.099 -16.979 -26.053 1.00 90.88 138 ASP A C 1
ATOM 1147 O O . ASP A 1 138 ? 23.914 -17.890 -26.171 1.00 90.88 138 ASP A O 1
ATOM 1151 N N . ASP A 1 139 ? 22.157 -16.761 -26.981 1.00 85.62 139 ASP A N 1
ATOM 1152 C CA . ASP A 1 139 ? 21.996 -17.588 -28.192 1.00 85.62 139 ASP A CA 1
ATOM 1153 C C . ASP A 1 139 ? 23.201 -17.514 -29.163 1.00 85.62 139 ASP A C 1
ATOM 1155 O O . ASP A 1 139 ? 23.364 -18.386 -30.024 1.00 85.62 139 ASP A O 1
ATOM 1159 N N . TYR A 1 140 ? 24.046 -16.480 -29.053 1.00 76.44 140 TYR A N 1
ATOM 1160 C CA . TYR A 1 140 ? 25.235 -16.273 -29.897 1.00 76.44 140 TYR A CA 1
ATOM 1161 C C . TYR A 1 140 ? 26.576 -16.578 -29.200 1.00 76.44 140 TYR A C 1
ATOM 1163 O O . TYR A 1 140 ? 27.626 -16.370 -29.821 1.00 76.44 140 TYR A O 1
ATOM 1171 N N . SER A 1 141 ? 26.558 -17.043 -27.946 1.00 71.19 141 SER A N 1
ATOM 1172 C CA . SER A 1 141 ? 27.751 -17.333 -27.127 1.00 71.19 141 SER A CA 1
ATOM 1173 C C . SER A 1 141 ? 28.080 -18.825 -27.083 1.00 71.19 141 SER A C 1
ATOM 1175 O O . SER A 1 141 ? 29.290 -19.152 -27.120 1.00 71.19 141 SER A O 1
#

pLDDT: mean 89.18, std 15.18, range [36.81, 98.62]

Sequence (141 aa):
MTSTKAIEENFPVHFTMHSYVARLHTFQNWPFKRKSKCVAEKMAKAGFYHTPTSDYPDCVTCFACMKELDGWEQNDDPFQEHEKHSSKCPFIQLAKDEDDMTFEEVIKLENARQMLRFDHEVESYIRKFERQCNDVLDDYS